Protein AF-A0A419E011-F1 (afdb_monomer_lite)

Foldseek 3Di:
DVVVVCVVLVPDPQCPPPDQDVVSVHHDDDPVDDDDPVQKDFQFDPPVVVVPPNSHDRPDIDGHDD

Structure (mmCIF, N/CA/C/O backbone):
data_AF-A0A419E011-F1
#
_entry.id   AF-A0A419E011-F1
#
loop_
_atom_site.group_PDB
_atom_site.id
_atom_site.type_symbol
_atom_site.label_atom_id
_atom_site.label_alt_id
_atom_site.label_comp_id
_atom_site.label_asym_id
_atom_site.label_entity_id
_atom_site.label_seq_id
_atom_site.pdbx_PDB_ins_code
_atom_site.Cartn_x
_atom_site.Cartn_y
_atom_site.Cartn_z
_atom_site.occupancy
_atom_site.B_iso_or_equiv
_atom_site.auth_seq_id
_atom_site.auth_comp_id
_atom_site.auth_asym_id
_atom_site.auth_atom_id
_atom_site.pdbx_PDB_model_num
ATOM 1 N N . GLY A 1 1 ? 5.493 -5.170 3.880 1.00 91.31 1 GLY A N 1
ATOM 2 C CA . GLY A 1 1 ? 5.951 -4.019 3.072 1.00 91.31 1 GLY A CA 1
ATOM 3 C C . GLY A 1 1 ? 5.836 -4.342 1.589 1.00 91.31 1 GLY A C 1
ATOM 4 O O . GLY A 1 1 ? 5.934 -5.525 1.267 1.00 91.31 1 GLY A O 1
ATOM 5 N N . PRO A 1 2 ? 5.650 -3.346 0.702 1.00 95.62 2 PRO A N 1
ATOM 6 C CA . PRO A 1 2 ? 5.270 -3.563 -0.703 1.00 95.62 2 PRO A CA 1
ATOM 7 C C . PRO A 1 2 ? 6.240 -4.449 -1.507 1.00 95.62 2 PRO A C 1
ATOM 9 O O . PRO A 1 2 ? 5.817 -5.427 -2.120 1.00 95.62 2 PRO A O 1
ATOM 12 N N . ALA A 1 3 ? 7.548 -4.175 -1.438 1.00 96.44 3 ALA A N 1
ATOM 13 C CA . ALA A 1 3 ? 8.565 -4.942 -2.171 1.00 96.44 3 ALA A CA 1
ATOM 14 C C . ALA A 1 3 ? 8.722 -6.388 -1.657 1.00 96.44 3 ALA A C 1
ATOM 16 O O . ALA A 1 3 ? 8.882 -7.325 -2.432 1.00 96.44 3 ALA A O 1
ATOM 17 N N . ARG A 1 4 ? 8.631 -6.596 -0.334 1.00 98.00 4 ARG A N 1
ATOM 18 C CA . ARG A 1 4 ? 8.711 -7.943 0.265 1.00 98.00 4 ARG A CA 1
ATOM 19 C C . ARG A 1 4 ? 7.522 -8.814 -0.147 1.00 98.00 4 ARG A C 1
ATOM 21 O O . ARG A 1 4 ? 7.713 -9.989 -0.438 1.00 98.00 4 ARG A O 1
ATOM 28 N N . LEU A 1 5 ? 6.320 -8.232 -0.180 1.00 97.25 5 LEU A N 1
ATOM 29 C CA . LEU A 1 5 ? 5.091 -8.931 -0.563 1.00 97.25 5 LEU A CA 1
ATOM 30 C C . LEU A 1 5 ? 5.138 -9.383 -2.026 1.00 97.25 5 LEU A C 1
ATOM 32 O O . LEU A 1 5 ? 4.915 -10.554 -2.311 1.00 97.25 5 LEU A O 1
ATOM 36 N N . THR A 1 6 ? 5.465 -8.466 -2.939 1.00 96.88 6 THR A N 1
ATOM 37 C CA . THR A 1 6 ? 5.532 -8.765 -4.379 1.00 96.88 6 THR A CA 1
ATOM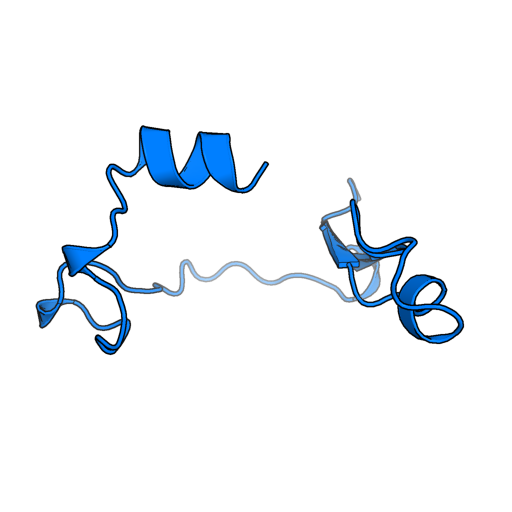 38 C C . THR A 1 6 ? 6.588 -9.820 -4.690 1.00 96.88 6 THR A C 1
ATOM 40 O O . THR A 1 6 ? 6.292 -10.763 -5.419 1.00 96.88 6 THR A O 1
ATOM 43 N N . LYS A 1 7 ? 7.768 -9.749 -4.056 1.00 97.94 7 LYS A N 1
ATOM 44 C CA . LYS A 1 7 ? 8.802 -10.789 -4.174 1.00 97.94 7 LYS A CA 1
ATOM 45 C C . LYS A 1 7 ? 8.310 -12.156 -3.689 1.00 97.94 7 LYS A C 1
ATOM 47 O O . LYS A 1 7 ? 8.513 -13.148 -4.381 1.00 97.94 7 LYS A O 1
ATOM 52 N N . HIS A 1 8 ? 7.663 -12.215 -2.524 1.00 98.12 8 HIS A N 1
ATOM 53 C CA . HIS A 1 8 ? 7.151 -13.471 -1.966 1.00 98.12 8 HIS A CA 1
ATOM 54 C C . HIS A 1 8 ? 6.079 -14.110 -2.862 1.00 98.12 8 HIS A C 1
ATOM 56 O O . HIS A 1 8 ? 6.113 -15.313 -3.100 1.00 98.12 8 HIS A O 1
ATOM 62 N N . LEU A 1 9 ? 5.175 -13.294 -3.410 1.00 96.81 9 LEU A N 1
ATOM 63 C CA . LEU A 1 9 ? 4.094 -13.744 -4.290 1.00 96.81 9 LEU A CA 1
ATOM 64 C C . LEU A 1 9 ? 4.503 -13.872 -5.766 1.00 96.81 9 LEU A C 1
ATOM 66 O O . LEU A 1 9 ? 3.653 -14.166 -6.601 1.00 96.81 9 LEU A O 1
ATOM 70 N N . LYS A 1 10 ? 5.781 -13.643 -6.104 1.00 96.31 10 LYS A N 1
ATOM 71 C CA . LYS A 1 10 ? 6.301 -13.661 -7.485 1.00 96.31 10 LYS A CA 1
ATOM 72 C C . LYS A 1 10 ? 5.527 -12.728 -8.435 1.00 96.31 10 LYS A C 1
ATOM 74 O O . LYS A 1 10 ? 5.339 -13.037 -9.609 1.00 96.31 10 LYS A O 1
ATOM 79 N N . ILE A 1 11 ? 5.083 -11.579 -7.925 1.00 97.06 11 ILE A N 1
ATOM 80 C CA . ILE A 1 11 ? 4.427 -10.535 -8.719 1.00 97.06 11 ILE A CA 1
ATOM 81 C C . ILE A 1 11 ? 5.511 -9.711 -9.412 1.00 97.06 11 ILE A C 1
ATOM 83 O O . ILE A 1 11 ? 6.357 -9.108 -8.752 1.00 97.06 11 ILE A O 1
ATOM 87 N N . ASP A 1 12 ? 5.454 -9.657 -10.740 1.00 95.94 12 ASP A N 1
ATOM 88 C CA . ASP A 1 12 ? 6.389 -8.904 -11.572 1.00 95.94 12 ASP A CA 1
ATOM 89 C C . ASP A 1 12 ? 5.667 -8.061 -12.641 1.00 95.94 12 ASP A C 1
ATOM 91 O O . ASP A 1 12 ? 4.435 -8.005 -12.711 1.00 95.94 12 ASP A O 1
ATOM 95 N N . LYS A 1 13 ? 6.448 -7.374 -13.486 1.00 96.88 13 LYS A N 1
ATOM 96 C CA . LYS A 1 13 ? 5.935 -6.448 -14.507 1.00 96.88 13 LYS A CA 1
ATOM 97 C C . LYS A 1 13 ? 5.036 -7.111 -15.560 1.00 96.88 13 LYS A C 1
ATOM 99 O O . LYS A 1 13 ? 4.284 -6.391 -16.209 1.00 96.88 13 LYS A O 1
ATOM 104 N N . ARG A 1 14 ? 5.045 -8.441 -15.722 1.00 96.38 14 ARG A N 1
ATOM 105 C CA . ARG A 1 14 ? 4.178 -9.153 -16.686 1.00 96.38 14 ARG A CA 1
ATOM 106 C C . ARG A 1 14 ? 2.691 -9.075 -16.324 1.00 96.38 14 ARG A C 1
ATOM 108 O O . ARG A 1 14 ? 1.840 -9.397 -17.155 1.00 96.38 14 ARG A O 1
ATOM 115 N N . LEU A 1 15 ? 2.377 -8.690 -15.085 1.00 96.56 15 LEU A N 1
ATOM 116 C CA . LEU A 1 15 ? 1.013 -8.454 -14.608 1.00 96.56 15 LEU A CA 1
ATOM 117 C C . LEU A 1 15 ? 0.575 -6.986 -14.745 1.00 96.56 15 LEU A C 1
ATOM 119 O O . LEU A 1 15 ? -0.594 -6.681 -14.517 1.00 96.56 15 LEU A O 1
ATOM 123 N N . ASN A 1 16 ? 1.476 -6.077 -15.129 1.00 97.12 16 ASN A N 1
ATOM 124 C CA . ASN A 1 16 ? 1.152 -4.662 -15.278 1.00 97.12 16 ASN A CA 1
ATOM 125 C C . ASN A 1 16 ? 0.074 -4.449 -16.356 1.00 97.12 16 ASN A C 1
ATOM 127 O O . ASN A 1 16 ? 0.157 -5.021 -17.440 1.00 97.12 16 ASN A O 1
ATOM 131 N N . GLY A 1 17 ? -0.941 -3.637 -16.051 1.00 96.81 17 GLY A N 1
ATOM 132 C CA . GLY A 1 17 ? -2.076 -3.376 -16.946 1.00 96.81 17 GLY A CA 1
ATOM 133 C C . GLY A 1 17 ? -3.109 -4.509 -17.053 1.00 96.81 17 GLY A C 1
ATOM 134 O O . GLY A 1 17 ? -4.129 -4.326 -17.712 1.00 96.81 17 GLY A O 1
ATOM 135 N N . LYS A 1 18 ? -2.898 -5.664 -16.404 1.00 97.00 18 LYS A N 1
ATOM 136 C CA . LYS A 1 18 ? -3.886 -6.754 -16.381 1.00 97.00 18 LYS A CA 1
ATOM 137 C C . LYS A 1 18 ? -4.928 -6.535 -15.286 1.00 97.00 18 LYS A C 1
ATOM 139 O O . LYS A 1 18 ? -4.611 -6.077 -14.191 1.00 97.00 18 LYS A O 1
ATOM 144 N N . SER A 1 19 ? -6.169 -6.938 -15.551 1.00 97.31 19 SER A N 1
ATOM 145 C CA . SER A 1 19 ? -7.221 -6.984 -14.529 1.00 97.31 19 SER A CA 1
ATOM 146 C C . SER A 1 19 ? -6.883 -8.005 -13.436 1.00 97.31 19 SER A C 1
ATOM 148 O O . SER A 1 19 ? -6.365 -9.083 -13.733 1.00 97.31 19 SER A O 1
ATOM 150 N N . ALA A 1 20 ? -7.221 -7.701 -12.180 1.00 96.50 20 ALA A N 1
ATOM 151 C CA . ALA A 1 20 ? -7.025 -8.601 -11.041 1.00 96.50 20 ALA A CA 1
ATOM 152 C C . ALA A 1 20 ? -8.137 -9.673 -10.961 1.00 96.50 20 ALA A C 1
ATOM 154 O O . ALA A 1 20 ? -9.018 -9.615 -10.105 1.00 96.50 20 ALA A O 1
ATOM 155 N N . ILE A 1 21 ? -8.120 -10.636 -11.886 1.00 97.06 21 ILE A N 1
ATOM 156 C CA . ILE A 1 21 ? -9.105 -11.721 -12.017 1.00 97.06 21 ILE A CA 1
ATOM 157 C C . ILE A 1 21 ? -8.395 -13.075 -12.047 1.00 97.06 21 ILE A C 1
ATOM 159 O O . ILE A 1 21 ? -7.251 -13.162 -12.478 1.00 97.06 21 ILE A O 1
ATOM 163 N N . ARG A 1 22 ? -9.075 -14.167 -11.668 1.00 96.06 22 ARG A N 1
ATOM 164 C CA . ARG A 1 22 ? -8.451 -15.509 -11.590 1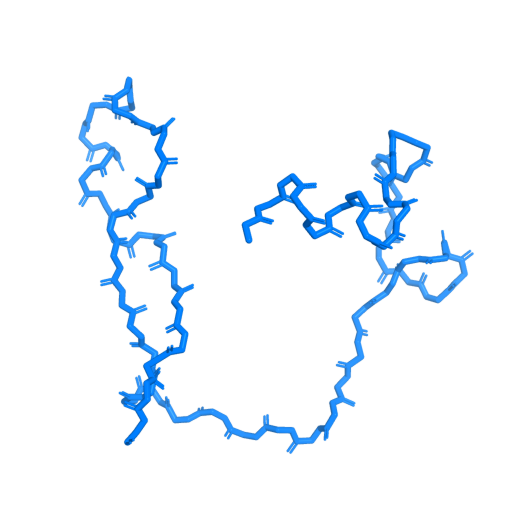.00 96.06 22 ARG A CA 1
ATOM 165 C C . ARG A 1 22 ? -7.674 -15.890 -12.859 1.00 96.06 22 ARG A C 1
ATOM 167 O O . ARG A 1 22 ? -6.554 -16.378 -12.772 1.00 96.06 22 ARG A O 1
ATOM 174 N N . ARG A 1 23 ? -8.227 -15.577 -14.037 1.00 96.25 23 ARG A N 1
ATOM 175 C CA . ARG A 1 23 ? -7.610 -15.839 -15.350 1.00 96.25 23 ARG A CA 1
ATOM 176 C C . ARG A 1 23 ? -6.267 -15.129 -15.570 1.00 96.25 23 ARG A C 1
ATOM 178 O O . ARG A 1 23 ? -5.454 -15.632 -16.334 1.00 96.25 23 ARG A O 1
ATOM 185 N N . SER A 1 24 ? -6.022 -13.973 -14.948 1.00 95.25 24 SER A N 1
ATOM 186 C CA . SER A 1 24 ? -4.739 -13.268 -15.087 1.00 95.25 24 SER A CA 1
ATOM 187 C C . SER A 1 24 ? -3.646 -13.818 -14.164 1.00 95.25 24 SER A C 1
ATOM 189 O O . SER A 1 24 ? -2.494 -13.409 -14.295 1.00 95.25 24 SER A O 1
ATOM 191 N N . GLY A 1 25 ? -3.989 -14.740 -13.257 1.00 94.62 25 GLY A N 1
ATOM 192 C CA . GLY A 1 25 ? -3.072 -15.318 -12.272 1.00 94.62 25 GLY A CA 1
ATOM 193 C C . GLY A 1 25 ? -2.888 -14.474 -11.006 1.00 94.62 25 GLY A C 1
ATOM 194 O O . GLY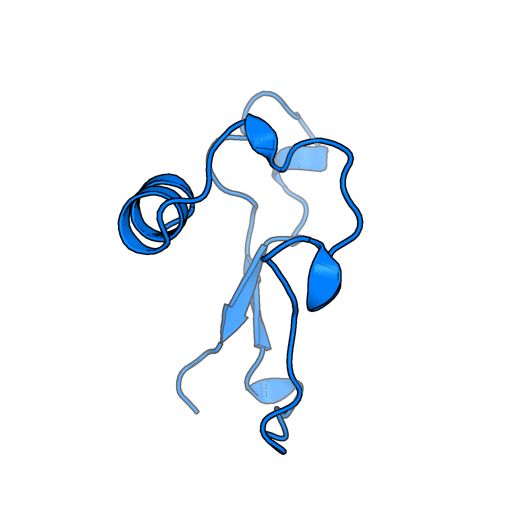 A 1 25 ? -2.187 -14.905 -10.097 1.00 94.62 25 GLY A O 1
ATOM 195 N N . LEU A 1 26 ? -3.531 -13.304 -10.913 1.00 96.25 26 LEU A N 1
ATOM 196 C CA . LEU A 1 26 ? -3.560 -12.459 -9.718 1.00 96.25 26 LEU A CA 1
ATOM 197 C C . LEU A 1 26 ? -4.992 -11.974 -9.488 1.00 96.25 26 LEU A C 1
ATOM 199 O O . LEU A 1 26 ? -5.555 -11.287 -10.335 1.00 96.25 26 LEU A O 1
ATOM 203 N N . TRP A 1 27 ? -5.582 -12.310 -8.345 1.00 97.19 27 TRP A N 1
ATOM 204 C CA . TRP A 1 27 ? -6.948 -11.917 -7.999 1.00 97.19 27 TRP A CA 1
ATOM 205 C C . TRP A 1 27 ? -7.076 -11.612 -6.509 1.00 97.19 27 TRP A C 1
ATOM 207 O O . TRP A 1 27 ? -6.205 -11.950 -5.709 1.00 97.19 27 TRP A O 1
ATOM 217 N N . ILE A 1 28 ? -8.181 -10.965 -6.155 1.00 96.06 28 ILE A N 1
ATOM 218 C CA . ILE A 1 28 ? -8.598 -10.743 -4.772 1.00 96.06 28 ILE A CA 1
ATOM 219 C C . ILE A 1 28 ? -9.758 -11.695 -4.492 1.00 96.06 28 ILE A C 1
ATOM 221 O O . ILE A 1 28 ? -10.633 -11.881 -5.339 1.00 96.06 28 ILE A O 1
ATOM 225 N N . GLU A 1 29 ? -9.752 -12.315 -3.319 1.00 95.75 29 GLU A N 1
ATOM 226 C CA . GLU A 1 29 ? -10.815 -13.202 -2.855 1.00 95.75 29 GLU A CA 1
ATOM 227 C C . GLU A 1 29 ? -11.411 -12.679 -1.549 1.00 95.75 29 GLU A C 1
ATOM 229 O O . GLU A 1 29 ? -10.691 -12.135 -0.707 1.00 95.75 29 GLU A O 1
ATOM 234 N N . ASP A 1 30 ? -12.719 -12.854 -1.378 1.00 95.12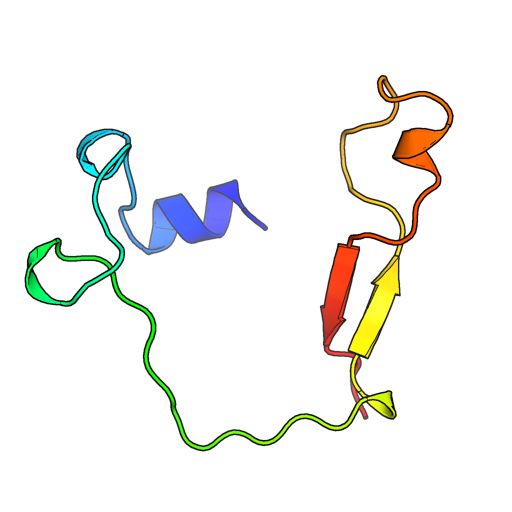 30 ASP A N 1
ATOM 235 C CA . ASP A 1 30 ? -13.372 -12.646 -0.091 1.00 95.12 30 ASP A CA 1
ATOM 236 C C . ASP A 1 30 ? -13.235 -13.916 0.759 1.00 95.12 30 ASP A C 1
ATOM 238 O O . ASP A 1 30 ? -13.550 -15.017 0.308 1.00 95.12 30 ASP A O 1
ATOM 242 N N . ARG A 1 31 ? -12.745 -13.753 1.991 1.00 95.56 31 ARG A N 1
ATOM 243 C CA . ARG A 1 31 ? -12.589 -14.831 2.981 1.00 95.56 31 ARG A CA 1
ATOM 244 C C . ARG A 1 31 ? -13.667 -14.799 4.070 1.00 95.56 31 ARG A C 1
ATOM 246 O O . ARG A 1 31 ? -13.559 -15.534 5.045 1.00 95.56 31 ARG A O 1
ATOM 253 N N . GLY A 1 32 ? -14.670 -13.927 3.946 1.00 96.31 32 GLY A N 1
ATOM 254 C CA . GLY A 1 32 ? -15.731 -13.743 4.940 1.00 96.31 32 GLY A CA 1
ATOM 255 C C . GLY A 1 32 ? -15.314 -12.913 6.161 1.00 96.31 32 GLY A C 1
ATOM 256 O O . GLY A 1 32 ? -16.057 -12.832 7.140 1.00 96.31 32 GLY A O 1
ATOM 257 N N . THR A 1 33 ? -14.135 -12.283 6.136 1.00 93.62 33 THR A N 1
ATOM 258 C CA . THR A 1 33 ? -13.623 -11.490 7.263 1.00 93.62 33 THR A CA 1
ATOM 259 C C . THR A 1 33 ? -14.339 -10.145 7.359 1.00 93.62 33 THR A C 1
ATOM 261 O O . THR A 1 33 ? -14.241 -9.315 6.456 1.00 93.62 33 THR A O 1
ATOM 264 N N . LYS A 1 34 ? -14.981 -9.869 8.500 1.00 94.75 34 LYS A N 1
ATOM 265 C CA . LYS A 1 34 ? -15.561 -8.550 8.795 1.00 94.75 34 LYS A CA 1
ATOM 266 C C . LYS A 1 34 ? -14.615 -7.711 9.650 1.00 94.75 34 LYS A C 1
ATOM 268 O O . LYS A 1 34 ? -14.183 -8.149 10.712 1.00 94.75 34 LYS A O 1
ATOM 273 N N . ILE A 1 35 ? -14.320 -6.493 9.198 1.00 93.31 35 ILE A N 1
ATOM 274 C CA . ILE A 1 35 ? -13.416 -5.554 9.875 1.00 93.31 35 ILE A CA 1
ATOM 275 C C . ILE A 1 35 ? -14.225 -4.353 10.357 1.00 93.31 35 ILE A C 1
ATOM 277 O O . ILE A 1 35 ? -14.901 -3.698 9.564 1.00 93.31 35 ILE A O 1
ATOM 281 N N . LYS A 1 36 ? -14.158 -4.051 11.657 1.00 95.19 36 LYS A N 1
ATOM 282 C CA . LYS A 1 36 ? -14.800 -2.859 12.228 1.00 95.19 36 LYS A CA 1
ATOM 283 C C . LYS A 1 36 ? -13.975 -1.616 11.906 1.00 95.19 36 LYS A C 1
ATOM 285 O O . LYS A 1 36 ? -12.747 -1.661 11.927 1.00 95.19 36 LYS A O 1
ATOM 290 N N . SER A 1 37 ? -14.631 -0.471 11.728 1.00 93.62 37 SER A N 1
ATOM 291 C CA . SER A 1 37 ? -13.944 0.812 11.507 1.00 93.62 37 SER A CA 1
ATOM 292 C C . SER A 1 37 ? -12.966 1.167 12.632 1.00 93.62 37 SER A C 1
ATOM 294 O O . SER A 1 37 ? -11.916 1.743 12.365 1.00 93.62 37 SER A O 1
ATOM 296 N N . SER A 1 38 ? -13.258 0.767 13.877 1.00 94.56 38 SER A N 1
ATOM 297 C CA . SER A 1 38 ? -12.363 0.954 15.030 1.00 94.56 38 SER A CA 1
ATOM 298 C C . SER A 1 38 ? -11.043 0.181 14.920 1.00 94.56 38 SER A C 1
ATOM 300 O O . SER A 1 38 ? -10.059 0.557 15.549 1.00 94.56 38 SER A O 1
ATOM 302 N N . GLN A 1 39 ? -10.994 -0.870 14.098 1.00 95.81 39 GLN A N 1
ATOM 303 C CA . GLN A 1 39 ? -9.787 -1.655 13.846 1.00 95.81 39 GLN A CA 1
ATOM 304 C C . GLN A 1 39 ? -8.935 -1.062 12.715 1.00 95.81 39 GLN A C 1
ATOM 306 O O . GLN A 1 39 ? -7.832 -1.545 12.476 1.00 95.81 39 GLN A O 1
ATOM 311 N N . VAL A 1 40 ? -9.402 -0.025 12.011 1.00 96.44 40 VAL A N 1
ATOM 312 C CA . VAL A 1 40 ? -8.664 0.590 10.900 1.00 96.44 40 VAL A CA 1
ATOM 313 C C . VAL A 1 40 ? -7.893 1.809 11.398 1.00 96.44 40 VAL A C 1
ATOM 315 O O . VAL A 1 40 ? -8.457 2.857 11.715 1.00 96.44 40 VAL A O 1
ATOM 318 N N . LYS A 1 41 ? -6.566 1.695 11.421 1.00 97.06 41 LYS A N 1
ATOM 319 C CA . LYS A 1 41 ? -5.652 2.801 11.710 1.00 97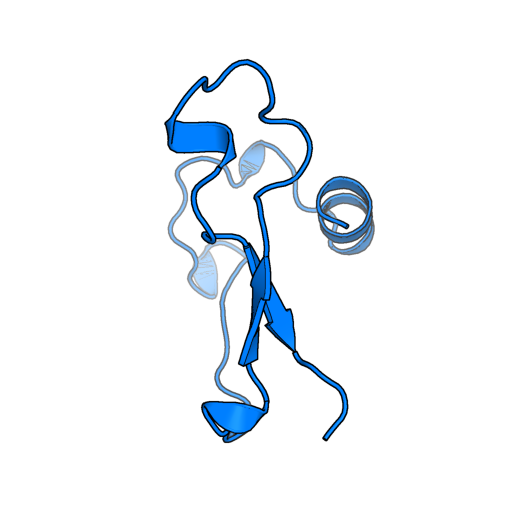.06 41 LYS A CA 1
ATOM 320 C C . LYS A 1 41 ? -5.399 3.615 10.444 1.00 97.06 41 LYS A C 1
ATOM 322 O O . LYS A 1 41 ? -5.242 3.060 9.357 1.00 97.06 41 LYS A O 1
ATOM 327 N N . ARG A 1 42 ? -5.318 4.939 10.601 1.00 97.19 42 ARG A N 1
ATOM 328 C CA . ARG A 1 42 ? -4.972 5.891 9.535 1.00 97.19 42 ARG A CA 1
ATOM 329 C C . ARG A 1 42 ? -3.637 6.551 9.852 1.00 97.19 42 ARG A C 1
ATOM 331 O O . ARG A 1 42 ? -3.446 7.046 10.959 1.00 97.19 42 ARG A O 1
ATOM 338 N N . GLY A 1 43 ? -2.737 6.592 8.880 1.00 96.62 43 GLY A N 1
ATOM 339 C CA . GLY A 1 43 ? -1.417 7.205 9.002 1.00 96.62 43 GLY A CA 1
ATOM 340 C C . GLY A 1 43 ? -1.007 7.949 7.737 1.00 96.62 43 GLY A C 1
ATOM 341 O O . GLY A 1 43 ? -1.664 7.855 6.697 1.00 96.62 43 GLY A O 1
ATOM 342 N N . LYS A 1 44 ? 0.100 8.693 7.819 1.00 97.88 44 LYS A N 1
ATOM 343 C CA . LYS A 1 44 ? 0.741 9.284 6.637 1.00 97.88 44 LYS A CA 1
ATOM 344 C C . LYS A 1 44 ? 1.291 8.175 5.733 1.00 97.88 44 LYS A C 1
ATOM 346 O O . LYS A 1 44 ? 1.662 7.092 6.196 1.00 97.88 44 LYS A O 1
ATOM 351 N N . ARG A 1 45 ? 1.324 8.446 4.431 1.00 97.25 45 ARG A N 1
ATOM 352 C CA . ARG A 1 45 ? 1.948 7.562 3.436 1.00 97.25 45 ARG A CA 1
ATOM 353 C C . ARG A 1 45 ? 3.468 7.556 3.628 1.00 97.25 45 ARG A C 1
ATOM 355 O O . ARG A 1 45 ? 4.037 8.556 4.044 1.00 97.25 45 ARG A O 1
ATOM 362 N N . ILE A 1 46 ? 4.104 6.424 3.341 1.00 96.50 46 ILE A N 1
ATOM 363 C CA . ILE A 1 46 ? 5.545 6.209 3.542 1.00 96.50 46 ILE A CA 1
ATOM 364 C C . ILE A 1 46 ? 6.288 6.530 2.239 1.00 96.50 46 ILE A C 1
ATOM 366 O O . ILE A 1 46 ? 5.841 6.106 1.175 1.00 96.50 46 ILE A O 1
ATOM 370 N N . GLY A 1 47 ? 7.419 7.241 2.323 1.00 96.44 47 GLY A N 1
ATOM 371 C CA . GLY A 1 47 ? 8.297 7.508 1.174 1.00 96.44 47 GLY A CA 1
ATOM 372 C C . GLY A 1 47 ? 7.745 8.524 0.168 1.00 96.44 47 GLY A C 1
ATOM 373 O O . GLY A 1 47 ? 8.073 8.450 -1.011 1.00 96.44 47 GLY A O 1
ATOM 374 N N . VAL A 1 48 ? 6.879 9.444 0.611 1.00 97.38 48 VAL A N 1
ATOM 375 C CA . VAL A 1 48 ? 6.250 10.472 -0.243 1.00 97.38 48 VAL A CA 1
ATOM 376 C C . VAL A 1 48 ? 6.478 11.892 0.273 1.00 97.38 48 VAL A C 1
ATOM 378 O O . VAL A 1 48 ? 5.647 12.769 0.048 1.00 97.38 48 VAL A O 1
ATOM 381 N N . ASP A 1 49 ? 7.588 12.139 0.970 1.00 96.88 49 ASP A N 1
ATOM 382 C CA . ASP A 1 49 ? 7.892 13.457 1.553 1.00 96.88 49 ASP A CA 1
ATOM 383 C C . ASP A 1 49 ? 7.982 14.560 0.484 1.00 96.88 49 ASP A C 1
ATOM 385 O O . ASP A 1 49 ? 7.596 15.703 0.726 1.00 96.88 49 ASP A O 1
ATOM 389 N N . TYR A 1 50 ? 8.346 14.185 -0.746 1.00 97.44 50 TYR A N 1
ATOM 390 C CA . TYR A 1 50 ? 8.335 15.051 -1.928 1.00 97.44 50 TYR A CA 1
ATOM 391 C C . TYR A 1 50 ? 6.935 15.563 -2.324 1.00 97.44 50 TYR A C 1
ATOM 393 O O . TYR A 1 50 ? 6.816 16.496 -3.111 1.00 97.44 50 TYR A O 1
ATOM 401 N N . ALA A 1 51 ? 5.851 14.982 -1.800 1.00 97.06 51 ALA A N 1
ATOM 402 C CA . ALA A 1 51 ? 4.481 15.315 -2.194 1.00 97.06 51 ALA A CA 1
ATOM 403 C C . ALA A 1 51 ? 3.895 16.543 -1.457 1.00 97.06 51 ALA A C 1
ATOM 405 O O . ALA A 1 51 ? 2.683 16.785 -1.514 1.00 97.06 51 ALA A O 1
ATOM 406 N N . GLY A 1 52 ? 4.712 17.306 -0.722 1.00 96.38 52 GLY A N 1
ATOM 407 C CA . GLY A 1 52 ? 4.308 18.549 -0.058 1.00 96.38 52 GLY A CA 1
ATOM 408 C C . GLY A 1 52 ? 3.076 18.376 0.840 1.00 96.38 52 GLY A C 1
ATOM 409 O O . GLY A 1 52 ? 3.034 17.507 1.714 1.00 96.38 52 GLY A O 1
ATOM 410 N N . ARG A 1 53 ? 2.016 19.168 0.612 1.00 97.31 53 ARG A N 1
ATOM 411 C CA . ARG A 1 53 ? 0.765 19.073 1.399 1.00 97.31 53 ARG A CA 1
ATOM 412 C C . ARG A 1 53 ? 0.129 17.680 1.364 1.00 97.31 53 ARG A C 1
ATOM 414 O O . ARG A 1 53 ? -0.532 17.277 2.321 1.00 97.31 53 ARG A O 1
ATOM 421 N N . TRP A 1 54 ? 0.336 16.932 0.282 1.00 97.56 54 TRP A N 1
ATOM 422 C CA . TRP A 1 54 ? -0.217 15.592 0.125 1.00 97.56 54 TRP A CA 1
ATOM 423 C C . TRP A 1 54 ? 0.539 14.545 0.945 1.00 97.56 54 TRP A C 1
ATOM 425 O O . TRP A 1 54 ? -0.065 13.535 1.313 1.00 97.56 54 TRP A O 1
ATOM 435 N N . ALA A 1 55 ? 1.805 14.782 1.300 1.00 97.69 55 ALA A N 1
ATOM 436 C CA . ALA A 1 55 ? 2.561 13.914 2.209 1.00 97.69 55 ALA A CA 1
ATOM 437 C C . ALA A 1 55 ? 1.903 13.840 3.602 1.00 97.69 55 ALA A C 1
ATOM 439 O O . ALA A 1 55 ? 1.938 12.812 4.276 1.00 97.69 55 ALA A O 1
ATOM 440 N N . LYS A 1 56 ? 1.219 14.919 4.011 1.00 97.56 56 LYS A N 1
ATOM 441 C CA . LYS A 1 56 ? 0.546 15.030 5.314 1.00 97.56 56 LYS A CA 1
ATOM 442 C C . LYS A 1 56 ? -0.824 14.339 5.367 1.00 97.56 56 LYS A C 1
ATOM 444 O O . LYS A 1 56 ? -1.364 14.180 6.459 1.00 97.56 56 LYS A O 1
ATOM 449 N N . LYS A 1 57 ? -1.401 13.933 4.229 1.00 98.19 57 LYS A N 1
ATOM 450 C CA . LYS A 1 57 ? -2.717 13.271 4.196 1.00 98.19 57 LYS A CA 1
ATOM 451 C C . LYS A 1 57 ? -2.638 11.857 4.776 1.00 98.19 57 LYS A C 1
ATOM 453 O O . LYS A 1 57 ? -1.708 11.106 4.481 1.00 98.19 57 LYS A O 1
ATOM 458 N N . LEU A 1 58 ? -3.654 11.483 5.555 1.00 97.75 58 LEU A N 1
ATOM 459 C CA . LEU A 1 58 ? -3.734 10.194 6.247 1.00 97.75 58 LEU A CA 1
ATOM 460 C C . LEU A 1 58 ? -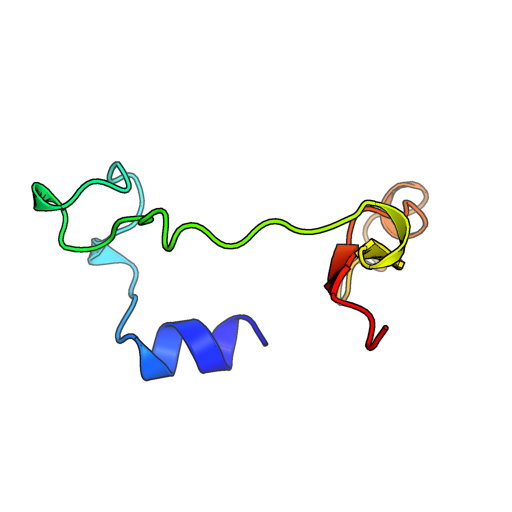4.283 9.072 5.347 1.00 97.75 58 LEU A C 1
ATOM 462 O O . LEU A 1 58 ? -5.286 8.439 5.663 1.00 97.75 58 LEU A O 1
ATOM 466 N N . TYR A 1 59 ? -3.645 8.871 4.193 1.00 97.00 59 TYR A N 1
ATOM 467 C CA . TYR A 1 59 ? -4.047 7.895 3.169 1.00 97.00 59 TYR A CA 1
ATOM 468 C C . TYR A 1 59 ? -3.225 6.603 3.207 1.00 97.00 59 TYR A C 1
ATOM 470 O O . TYR A 1 59 ? -3.013 5.959 2.183 1.00 97.00 59 TYR A O 1
ATOM 478 N N . ASN A 1 60 ? -2.722 6.238 4.381 1.00 97.25 60 ASN A N 1
ATOM 479 C CA . ASN A 1 60 ? -2.126 4.936 4.636 1.00 97.25 60 ASN A CA 1
ATOM 480 C C . ASN A 1 60 ? -2.972 4.225 5.688 1.00 97.25 60 ASN A C 1
ATOM 482 O O . ASN A 1 60 ? -3.090 4.711 6.814 1.00 97.25 60 ASN A O 1
ATOM 486 N N . PHE A 1 61 ? -3.580 3.109 5.305 1.00 96.75 61 PHE A N 1
ATOM 487 C CA . PHE A 1 61 ? -4.515 2.372 6.143 1.00 96.75 61 PHE A CA 1
ATOM 488 C C . PHE A 1 61 ? -3.894 1.045 6.554 1.00 96.75 61 PHE A C 1
ATOM 490 O O . PHE A 1 61 ? -3.326 0.330 5.727 1.00 96.75 61 PHE A O 1
ATOM 497 N N . SER A 1 62 ? -4.001 0.712 7.833 1.00 95.62 62 SER A N 1
ATOM 498 C CA . SER A 1 62 ? -3.538 -0.565 8.366 1.00 95.62 62 SER A CA 1
ATOM 499 C C . SER A 1 62 ? -4.502 -1.083 9.419 1.00 95.62 62 SER A C 1
ATOM 501 O O . SER A 1 62 ? -5.287 -0.329 9.991 1.00 95.62 62 SER A O 1
ATOM 503 N N . LEU A 1 63 ? -4.451 -2.386 9.678 1.00 94.81 63 LEU A N 1
ATOM 504 C CA . LEU A 1 63 ? -5.212 -2.972 10.771 1.00 94.81 63 LEU A CA 1
ATOM 505 C C . LEU A 1 63 ? -4.478 -2.724 12.087 1.00 94.81 63 LEU A C 1
ATOM 507 O O . LEU A 1 63 ? -3.303 -3.058 12.249 1.00 94.81 63 LEU A O 1
ATOM 511 N N . GLY A 1 64 ? -5.179 -2.103 13.026 1.00 86.69 64 GLY A N 1
ATOM 512 C CA . GLY A 1 64 ? -4.805 -2.100 14.425 1.00 86.69 64 GLY A CA 1
ATOM 513 C C . GLY A 1 64 ? -5.016 -3.476 15.038 1.00 86.69 64 GLY A C 1
ATOM 514 O O . GLY A 1 64 ? -5.884 -4.232 14.609 1.00 86.69 64 GLY A O 1
ATOM 515 N N . ARG A 1 65 ? -4.238 -3.788 16.076 1.00 69.56 65 ARG A N 1
ATOM 516 C CA . ARG A 1 65 ? -4.688 -4.783 17.047 1.00 69.56 65 ARG A CA 1
ATOM 517 C C . ARG A 1 65 ? -5.901 -4.181 17.760 1.00 69.56 65 ARG A C 1
ATOM 519 O O . ARG A 1 65 ? -5.816 -3.020 18.169 1.00 69.56 65 ARG A O 1
ATOM 526 N N . GLY A 1 66 ? -7.012 -4.916 17.758 1.00 56.62 66 GLY A N 1
ATOM 527 C CA . GLY A 1 66 ? -8.118 -4.668 18.680 1.00 56.62 66 GLY A CA 1
ATOM 528 C C . GLY A 1 66 ? -7.717 -5.049 20.093 1.00 56.62 66 GLY A C 1
ATOM 529 O O . GLY A 1 66 ? -6.726 -5.807 20.220 1.00 56.62 66 GLY A O 1
#

pLDDT: mean 95.23, std 6.04, range [56.62, 98.19]

Sequence (66 aa):
GPARLTKHLKIDKRLNGKSAIRRSGLWIEDRGTKIKSSQVKRGKRIGVDYAGRWAKKLYNFSLGRG

Radius of gyration: 15.5 Å; chains: 1; bounding box: 24×35×36 Å

Secondary structure (DSSP, 8-state):
-HHHHHHHTT--GGGTT--SSGGGT-----------GGGEEEEPPSS-GGGGGGTTS--EEEEPP-